Protein AF-A0A252CFD8-F1 (afdb_monomer_lite)

Organism: NCBI:txid1940789

pLDDT: mean 94.31, std 4.35, range [77.31, 98.56]

Structure (mmCIF, N/CA/C/O backbone):
data_AF-A0A252CFD8-F1
#
_entry.id   AF-A0A252CFD8-F1
#
loop_
_atom_site.group_PDB
_atom_site.id
_atom_site.type_symbol
_atom_site.label_atom_id
_atom_site.label_alt_id
_atom_site.label_comp_id
_atom_site.label_asym_id
_atom_site.label_entity_id
_atom_site.label_seq_id
_atom_site.pdbx_PDB_ins_code
_atom_site.Cartn_x
_atom_site.Cartn_y
_atom_site.Cartn_z
_atom_site.occupancy
_atom_site.B_iso_or_equiv
_atom_site.auth_seq_id
_atom_site.auth_comp_id
_atom_site.auth_asym_id
_atom_site.auth_atom_id
_atom_site.pdbx_PDB_model_num
ATOM 1 N N . MET A 1 1 ? -10.621 -2.950 17.558 1.00 83.69 1 MET A N 1
ATOM 2 C CA . MET A 1 1 ? -9.638 -1.890 17.257 1.00 83.69 1 MET A CA 1
ATOM 3 C C . MET A 1 1 ? -9.490 -1.861 15.753 1.00 83.69 1 MET A C 1
ATOM 5 O O . MET A 1 1 ? -9.441 -2.944 15.181 1.00 83.69 1 MET A O 1
ATOM 9 N N . LYS A 1 2 ? -9.548 -0.690 15.112 1.00 95.50 2 LYS A N 1
ATOM 10 C CA . LYS A 1 2 ? -9.440 -0.637 13.651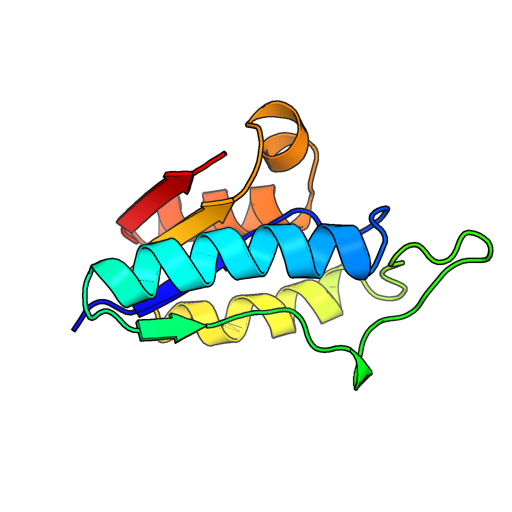 1.00 95.50 2 LYS A CA 1
ATOM 11 C C . LYS A 1 2 ? -8.013 -0.962 13.235 1.00 95.50 2 LYS A C 1
ATOM 13 O O . LYS A 1 2 ? -7.071 -0.513 13.889 1.00 95.50 2 LYS A O 1
ATOM 18 N N . LYS A 1 3 ? -7.884 -1.734 12.160 1.00 98.44 3 LYS A N 1
ATOM 19 C CA . LYS A 1 3 ? -6.609 -2.013 11.504 1.00 98.44 3 LYS A CA 1
ATOM 20 C C . LYS A 1 3 ? -6.685 -1.596 10.043 1.00 98.44 3 LYS A C 1
ATOM 22 O O . LYS A 1 3 ? -7.596 -2.029 9.338 1.00 98.44 3 LYS A O 1
ATOM 27 N N . TRP A 1 4 ? -5.754 -0.758 9.607 1.00 98.56 4 TRP A N 1
ATOM 28 C CA . TRP A 1 4 ? -5.741 -0.185 8.262 1.00 98.56 4 TRP A CA 1
ATOM 29 C C . TRP A 1 4 ? -4.670 -0.822 7.388 1.00 98.56 4 TRP A C 1
ATOM 31 O O . TRP A 1 4 ? -3.496 -0.848 7.753 1.00 98.56 4 TRP A O 1
ATOM 41 N N . TYR A 1 5 ? -5.055 -1.280 6.204 1.00 98.50 5 TYR A N 1
ATOM 42 C CA . TYR A 1 5 ? -4.104 -1.598 5.147 1.00 98.50 5 TYR A CA 1
ATOM 43 C C . TYR A 1 5 ? -3.644 -0.299 4.476 1.00 98.50 5 TYR A C 1
ATOM 45 O O . TYR A 1 5 ? -4.478 0.490 4.026 1.00 98.50 5 TYR A O 1
ATOM 53 N N . LEU A 1 6 ? -2.334 -0.054 4.423 1.00 98.38 6 LEU A N 1
ATOM 54 C CA . LEU A 1 6 ? -1.774 1.159 3.827 1.00 98.38 6 LEU A CA 1
ATOM 55 C C . LEU A 1 6 ? -1.542 0.960 2.325 1.00 98.38 6 LEU A C 1
ATOM 57 O O . LEU A 1 6 ? -0.681 0.184 1.930 1.00 98.38 6 LEU A O 1
ATOM 61 N N . SER A 1 7 ? -2.275 1.689 1.489 1.00 97.56 7 SER A N 1
ATOM 62 C CA . SER A 1 7 ? -2.179 1.607 0.029 1.00 97.56 7 SER A CA 1
ATOM 63 C C . SER A 1 7 ? -1.515 2.861 -0.540 1.00 97.56 7 SER A C 1
ATOM 65 O O . SER A 1 7 ? -2.071 3.954 -0.444 1.00 97.56 7 SER A O 1
ATOM 67 N N . THR A 1 8 ? -0.382 2.700 -1.222 1.00 97.06 8 THR A N 1
ATOM 68 C CA . THR A 1 8 ? 0.295 3.761 -1.987 1.00 97.06 8 THR A CA 1
ATOM 69 C C . THR A 1 8 ? 0.883 3.185 -3.283 1.00 97.06 8 THR A C 1
ATOM 71 O O . THR A 1 8 ? 1.270 2.012 -3.293 1.00 97.06 8 THR A O 1
ATOM 74 N N . PRO A 1 9 ? 0.969 3.945 -4.391 1.00 95.19 9 PRO A N 1
ATOM 75 C CA . PRO A 1 9 ? 1.665 3.499 -5.595 1.00 95.19 9 PRO A CA 1
ATOM 76 C C . PRO A 1 9 ? 3.140 3.191 -5.306 1.00 95.19 9 PRO A C 1
ATOM 78 O O . PRO A 1 9 ? 3.851 4.028 -4.757 1.00 95.19 9 PRO A O 1
ATOM 81 N N . MET A 1 10 ? 3.606 2.004 -5.706 1.00 93.25 10 MET A N 1
ATOM 82 C CA . MET A 1 10 ? 5.001 1.581 -5.503 1.00 93.25 10 MET A CA 1
ATOM 83 C C . MET A 1 10 ? 5.765 1.414 -6.815 1.00 93.25 10 MET A C 1
ATOM 85 O O . MET A 1 10 ? 6.852 1.956 -6.972 1.00 93.25 10 MET A O 1
ATOM 89 N N . ASN A 1 11 ? 5.201 0.691 -7.786 1.00 91.75 11 ASN A N 1
ATOM 90 C CA . ASN A 1 11 ? 5.875 0.454 -9.060 1.00 91.75 11 ASN A CA 1
ATOM 91 C C . ASN A 1 11 ? 6.138 1.775 -9.808 1.00 91.75 11 ASN A C 1
ATOM 93 O O . ASN A 1 11 ? 5.200 2.509 -10.126 1.00 91.75 11 ASN A O 1
ATOM 97 N N . GLY A 1 12 ? 7.403 2.029 -10.143 1.00 92.06 12 GLY A N 1
ATOM 98 C CA . GLY A 1 12 ? 7.864 3.275 -10.758 1.00 92.06 12 GLY A CA 1
ATOM 99 C C . GLY A 1 12 ? 8.154 4.408 -9.768 1.00 92.06 12 GLY A C 1
ATOM 100 O O . GLY A 1 12 ? 8.400 5.525 -10.212 1.00 92.06 12 GLY A O 1
ATOM 101 N N . LYS A 1 13 ? 8.119 4.146 -8.456 1.00 94.31 13 LYS A N 1
ATOM 102 C CA . LYS A 1 13 ? 8.570 5.072 -7.408 1.00 94.31 13 LYS A CA 1
ATOM 103 C C . LYS A 1 13 ? 9.874 4.575 -6.788 1.00 94.31 13 LYS A C 1
ATOM 105 O O . LYS A 1 13 ? 10.157 3.375 -6.773 1.00 94.31 13 LYS A O 1
ATOM 110 N N . THR A 1 14 ? 10.665 5.500 -6.272 1.00 95.06 14 THR A N 1
ATOM 111 C CA . THR A 1 14 ? 11.840 5.199 -5.449 1.00 95.06 14 THR A CA 1
ATOM 112 C C . THR A 1 14 ? 11.424 4.688 -4.069 1.00 95.06 14 THR A C 1
ATOM 114 O O . THR A 1 14 ? 10.316 4.950 -3.596 1.00 95.06 14 THR A O 1
ATOM 117 N N . GLU A 1 15 ? 12.320 3.972 -3.388 1.00 93.88 15 GLU A N 1
ATOM 118 C CA . GLU A 1 15 ? 12.067 3.530 -2.010 1.00 93.88 15 GLU A CA 1
ATOM 119 C C . GLU A 1 15 ? 11.824 4.715 -1.064 1.00 93.88 15 GLU A C 1
ATOM 121 O O . GLU A 1 15 ? 10.922 4.658 -0.232 1.00 93.88 15 GLU A O 1
ATOM 126 N N . GLU A 1 16 ? 12.562 5.815 -1.231 1.00 95.00 16 GLU A N 1
ATOM 127 C CA . GLU A 1 16 ? 12.395 7.027 -0.422 1.00 95.00 16 GLU A CA 1
ATOM 128 C C . GLU A 1 16 ? 10.983 7.616 -0.554 1.00 95.00 16 GLU A C 1
ATOM 130 O O . GLU A 1 16 ? 10.351 7.940 0.453 1.00 95.00 16 GLU A O 1
ATOM 135 N N . GLU A 1 17 ? 10.450 7.704 -1.777 1.00 95.56 17 GLU A N 1
ATOM 136 C CA . GLU A 1 17 ? 9.080 8.171 -2.024 1.00 95.56 17 GLU A CA 1
ATOM 137 C C . GLU A 1 17 ? 8.036 7.247 -1.383 1.00 95.56 17 GLU A C 1
ATOM 139 O O . GLU A 1 17 ? 7.072 7.725 -0.775 1.00 95.56 17 GLU A O 1
ATOM 144 N N . ILE A 1 18 ? 8.235 5.929 -1.483 1.00 95.56 18 ILE A N 1
ATOM 145 C CA . ILE A 1 18 ? 7.331 4.926 -0.905 1.00 95.56 18 ILE A CA 1
ATOM 146 C C . ILE A 1 18 ? 7.326 5.033 0.621 1.00 95.56 18 ILE A C 1
ATOM 148 O O . ILE A 1 18 ? 6.258 5.123 1.229 1.00 95.56 18 ILE A O 1
ATOM 152 N N . GLN A 1 19 ? 8.503 5.075 1.245 1.00 95.94 19 GLN A N 1
ATOM 153 C CA . GLN A 1 19 ? 8.646 5.195 2.696 1.00 95.94 19 GLN A CA 1
ATOM 154 C C . GLN A 1 19 ? 8.063 6.514 3.206 1.00 95.94 19 GLN A C 1
ATOM 156 O O . GLN A 1 19 ? 7.348 6.523 4.206 1.00 95.94 19 GLN A O 1
ATOM 161 N N . ALA A 1 20 ? 8.290 7.622 2.494 1.00 97.00 20 ALA A N 1
ATOM 162 C CA . ALA A 1 20 ? 7.711 8.913 2.847 1.00 97.00 20 ALA A CA 1
ATOM 163 C C . ALA A 1 20 ? 6.176 8.895 2.795 1.00 97.00 20 ALA A C 1
ATOM 165 O O . ALA A 1 20 ? 5.529 9.489 3.657 1.00 97.00 20 ALA A O 1
ATOM 166 N N . ALA A 1 21 ? 5.574 8.222 1.809 1.00 97.19 21 ALA A N 1
ATOM 167 C CA . ALA A 1 21 ? 4.126 8.032 1.753 1.00 97.19 21 ALA A CA 1
ATOM 168 C C . ALA A 1 21 ? 3.634 7.153 2.911 1.00 97.19 21 ALA A C 1
ATOM 170 O O . ALA A 1 21 ? 2.778 7.573 3.688 1.00 97.19 21 ALA A O 1
ATOM 171 N N . LEU A 1 22 ? 4.212 5.966 3.091 1.00 97.56 22 LEU A N 1
ATOM 172 C CA . LEU A 1 22 ? 3.809 5.044 4.152 1.00 97.56 22 LEU A CA 1
ATOM 173 C C . LEU A 1 22 ? 3.935 5.672 5.539 1.00 97.56 22 LEU A C 1
ATOM 175 O O . LEU A 1 22 ? 3.042 5.481 6.361 1.00 97.56 22 LEU A O 1
ATOM 179 N N . GLN A 1 23 ? 4.971 6.477 5.782 1.00 98.00 23 GLN A N 1
ATOM 180 C CA . GLN A 1 23 ? 5.141 7.184 7.046 1.00 98.00 23 GLN A CA 1
ATOM 181 C C . GLN A 1 23 ? 3.971 8.134 7.338 1.00 98.00 23 GLN A C 1
ATOM 183 O O . GLN A 1 23 ? 3.458 8.112 8.454 1.00 98.00 23 GLN A O 1
ATOM 188 N N . ARG A 1 24 ? 3.464 8.881 6.340 1.00 97.94 24 ARG A N 1
ATOM 189 C CA . ARG A 1 24 ? 2.256 9.715 6.515 1.00 97.94 24 ARG A CA 1
ATOM 190 C C . ARG A 1 24 ? 1.047 8.880 6.938 1.00 97.94 24 ARG A C 1
ATOM 192 O O . ARG A 1 24 ? 0.294 9.283 7.822 1.00 97.94 24 ARG A O 1
ATOM 199 N N . GLY A 1 25 ? 0.877 7.701 6.337 1.00 98.19 25 GLY A N 1
ATOM 200 C CA . GLY A 1 25 ? -0.182 6.760 6.712 1.00 98.19 25 GLY A CA 1
ATOM 201 C C . GLY A 1 25 ? -0.014 6.214 8.129 1.00 98.19 25 GLY A C 1
ATOM 202 O O . GLY A 1 25 ? -0.969 6.184 8.901 1.00 98.19 25 GLY A O 1
ATOM 203 N N . ILE A 1 26 ? 1.209 5.828 8.493 1.00 98.44 26 ILE A N 1
ATOM 204 C CA . ILE A 1 26 ? 1.550 5.340 9.834 1.00 98.44 26 ILE A CA 1
ATOM 205 C C . ILE A 1 26 ? 1.247 6.405 10.889 1.00 98.44 26 ILE A C 1
ATOM 207 O O . ILE A 1 26 ? 0.658 6.080 11.920 1.00 98.44 26 ILE A O 1
ATOM 211 N N . ASP A 1 27 ? 1.625 7.656 10.639 1.00 98.38 27 ASP A N 1
ATOM 212 C CA . ASP A 1 27 ? 1.385 8.763 11.563 1.00 98.38 27 ASP A CA 1
ATOM 213 C C . ASP A 1 27 ? -0.118 9.002 11.742 1.00 98.38 27 ASP A C 1
ATOM 215 O O . ASP A 1 27 ? -0.604 9.013 12.874 1.00 98.38 27 ASP A O 1
ATOM 219 N N . TRP A 1 28 ? -0.879 9.048 10.642 1.00 98.06 28 TRP A N 1
ATOM 220 C CA . TRP A 1 28 ? -2.338 9.176 10.679 1.00 98.06 28 TRP A CA 1
ATOM 221 C C . TRP A 1 28 ? -2.999 8.073 11.521 1.00 98.06 28 TRP A C 1
ATOM 223 O O . TRP A 1 28 ? -3.882 8.356 12.335 1.00 98.06 28 TRP A O 1
ATOM 233 N N . VAL A 1 29 ? -2.565 6.818 11.367 1.00 98.19 29 VAL A N 1
ATOM 234 C CA . VAL A 1 29 ? -3.110 5.683 12.130 1.00 98.19 29 VAL A CA 1
ATOM 235 C C . VAL A 1 29 ? -2.726 5.783 13.612 1.00 98.19 29 VAL A C 1
ATOM 237 O O . VAL A 1 29 ? -3.571 5.613 14.495 1.00 98.19 29 VAL A O 1
ATOM 240 N N . LYS A 1 30 ? -1.460 6.098 13.909 1.00 97.56 30 LYS A N 1
ATOM 241 C CA . LYS A 1 30 ? -0.955 6.193 15.287 1.00 97.56 30 LYS A CA 1
ATOM 242 C C . LYS A 1 30 ? -1.607 7.322 16.078 1.00 97.56 30 LYS A C 1
ATOM 244 O O . LYS A 1 30 ? -1.924 7.119 17.247 1.00 97.56 30 LYS A O 1
ATOM 249 N N . GLU A 1 31 ? -1.862 8.472 15.456 1.00 97.81 31 GLU A N 1
ATOM 250 C CA . GLU A 1 31 ? -2.588 9.594 16.073 1.00 97.81 31 GLU A CA 1
ATOM 251 C C . GLU A 1 31 ? -3.992 9.205 16.563 1.00 97.81 31 GLU A C 1
ATOM 253 O O . GLU A 1 31 ? -4.524 9.824 17.485 1.00 97.81 31 GLU A O 1
ATOM 258 N N . ARG A 1 32 ? -4.588 8.162 15.972 1.00 97.31 32 ARG A N 1
ATOM 259 C C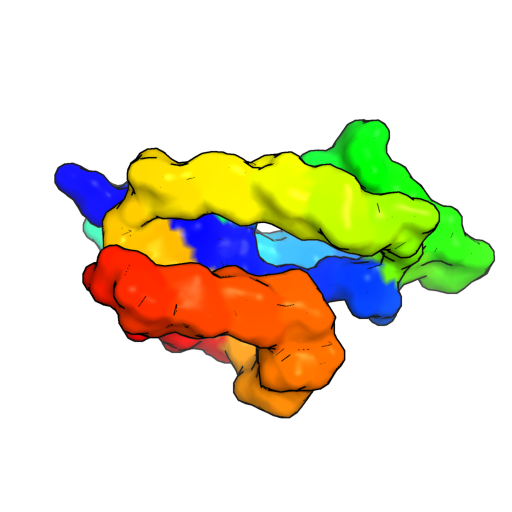A . ARG A 1 32 ? -5.921 7.643 16.314 1.00 97.31 32 ARG A CA 1
ATOM 260 C C . ARG A 1 32 ? -5.885 6.478 17.303 1.00 97.31 32 ARG A C 1
ATOM 262 O O . ARG A 1 32 ? -6.941 6.022 17.733 1.00 97.31 32 ARG A O 1
ATOM 269 N N . GLY A 1 33 ? -4.697 6.003 17.687 1.00 97.75 33 GLY A N 1
ATOM 270 C CA . GLY A 1 33 ? -4.549 4.817 18.534 1.00 97.75 33 GLY A CA 1
ATOM 271 C C . GLY A 1 33 ? -5.021 3.530 17.850 1.00 97.75 33 GLY A C 1
ATOM 272 O O . GLY A 1 33 ? -5.542 2.636 18.514 1.00 97.75 33 GLY A O 1
ATOM 273 N N . GLU A 1 34 ? -4.886 3.459 16.525 1.00 97.94 34 GLU A N 1
ATOM 274 C CA . GLU A 1 34 ? -5.315 2.333 15.690 1.00 97.94 34 GLU A CA 1
ATOM 275 C C . GLU A 1 34 ? -4.107 1.503 15.209 1.00 97.94 34 GLU A C 1
ATOM 277 O O . GLU A 1 34 ? -2.949 1.872 15.418 1.00 97.94 34 GLU A O 1
ATOM 282 N N . GLU A 1 35 ? -4.364 0.353 14.581 1.00 98.44 35 GLU A N 1
ATOM 283 C CA . GLU A 1 35 ? -3.324 -0.520 14.022 1.00 98.44 35 GLU A CA 1
ATOM 284 C C . GLU A 1 35 ? -3.190 -0.355 12.502 1.00 98.44 35 GLU A C 1
ATOM 286 O O . GLU A 1 35 ? -4.119 0.080 11.820 1.00 98.44 35 GLU A O 1
ATOM 291 N N . TYR A 1 36 ? -2.044 -0.751 11.943 1.00 98.25 36 TYR A N 1
ATOM 292 C CA . TYR A 1 36 ? -1.819 -0.749 10.497 1.00 98.25 36 TYR A CA 1
ATOM 293 C C . TYR A 1 36 ? -1.119 -2.016 10.006 1.00 98.25 36 TYR A C 1
ATOM 295 O O . TYR A 1 36 ? -0.429 -2.712 10.753 1.00 98.25 36 TYR A O 1
ATOM 303 N N . HIS A 1 37 ? -1.273 -2.282 8.713 1.00 98.00 37 HIS A N 1
ATOM 304 C CA . HIS A 1 37 ? -0.430 -3.172 7.932 1.00 98.00 37 HIS A CA 1
ATOM 305 C C . HIS A 1 37 ? 0.239 -2.368 6.811 1.00 98.00 37 HIS A C 1
ATOM 307 O O . HIS A 1 37 ? -0.446 -1.734 6.010 1.00 98.00 37 HIS A O 1
ATOM 313 N N . SER A 1 38 ? 1.572 -2.404 6.757 1.00 95.75 38 SER A N 1
ATOM 314 C CA . SER A 1 38 ? 2.349 -1.840 5.651 1.00 95.75 38 SER A CA 1
ATOM 315 C C . SER A 1 38 ? 2.708 -2.957 4.664 1.00 95.75 38 SER A C 1
ATOM 317 O O . SER A 1 38 ? 3.410 -3.885 5.071 1.00 95.75 38 SER A O 1
ATOM 319 N N . PRO A 1 39 ? 2.266 -2.887 3.394 1.00 91.25 39 PRO A N 1
ATOM 320 C CA . PRO A 1 39 ? 2.541 -3.933 2.409 1.00 91.25 39 PRO A CA 1
ATOM 321 C C . PRO A 1 39 ? 3.957 -3.873 1.820 1.00 91.25 39 PRO A C 1
ATOM 323 O O . PRO A 1 39 ? 4.366 -4.789 1.106 1.00 91.25 39 PRO A O 1
ATOM 326 N N . TYR A 1 40 ? 4.725 -2.813 2.096 1.00 90.75 40 TYR A N 1
ATOM 327 C CA . TYR A 1 40 ? 6.087 -2.690 1.586 1.00 90.75 40 TYR A CA 1
ATOM 328 C C . TYR A 1 40 ? 7.059 -3.579 2.368 1.00 90.75 40 TYR A C 1
ATOM 330 O O . TYR A 1 40 ? 7.220 -3.430 3.580 1.00 90.75 40 TYR A O 1
ATOM 338 N N . ASN A 1 41 ? 7.740 -4.474 1.651 1.00 85.88 41 ASN A N 1
ATOM 339 C CA . ASN A 1 41 ? 8.831 -5.287 2.172 1.00 85.88 41 ASN A CA 1
ATOM 340 C C . ASN A 1 41 ? 10.077 -5.098 1.282 1.00 85.88 41 ASN A C 1
ATOM 342 O O . ASN A 1 41 ? 10.053 -5.560 0.135 1.00 85.88 41 ASN A O 1
ATOM 346 N N . PRO A 1 42 ? 11.153 -4.468 1.791 1.00 81.88 42 PRO A N 1
ATOM 347 C CA . PRO A 1 42 ? 12.352 -4.184 1.003 1.00 81.88 42 PRO A CA 1
ATOM 348 C C . PRO A 1 42 ? 13.058 -5.456 0.512 1.00 81.88 42 PRO A C 1
ATOM 350 O O . PRO A 1 42 ? 13.597 -5.456 -0.591 1.00 81.88 42 PRO A O 1
ATOM 353 N N . ASP A 1 43 ? 12.976 -6.572 1.246 1.00 83.12 43 ASP A N 1
ATOM 354 C CA . ASP A 1 43 ? 13.614 -7.843 0.857 1.00 83.12 43 ASP A CA 1
ATOM 355 C C . ASP A 1 43 ? 12.991 -8.462 -0.406 1.00 83.12 43 ASP A C 1
ATOM 357 O O . ASP A 1 43 ? 13.602 -9.297 -1.074 1.00 83.12 43 ASP A O 1
ATOM 361 N N . ASN A 1 44 ? 11.756 -8.068 -0.732 1.00 77.31 44 ASN A N 1
ATOM 362 C CA . ASN A 1 44 ? 11.014 -8.551 -1.896 1.00 77.31 44 ASN A CA 1
ATOM 363 C C . ASN A 1 44 ? 10.960 -7.527 -3.039 1.00 77.31 44 ASN A C 1
ATOM 365 O O . ASN A 1 44 ? 10.382 -7.828 -4.088 1.00 77.31 44 ASN A O 1
ATOM 369 N N . ALA A 1 45 ? 11.518 -6.330 -2.846 1.00 83.38 45 ALA A N 1
ATOM 370 C CA . ALA A 1 45 ? 11.527 -5.287 -3.858 1.00 83.38 45 ALA A CA 1
ATOM 371 C C . ALA A 1 45 ? 12.615 -5.571 -4.904 1.00 83.38 45 ALA A C 1
ATOM 373 O O . ALA A 1 45 ? 13.762 -5.870 -4.578 1.00 83.38 45 ALA A O 1
ATOM 374 N N . ALA A 1 46 ? 12.255 -5.465 -6.181 1.00 87.06 46 ALA A N 1
ATOM 375 C CA . ALA A 1 46 ? 13.223 -5.408 -7.267 1.00 87.06 46 ALA A CA 1
ATOM 376 C C . ALA A 1 46 ? 13.307 -3.967 -7.764 1.00 87.06 46 ALA A C 1
ATOM 378 O O . ALA A 1 46 ? 12.290 -3.281 -7.840 1.00 87.06 46 ALA A O 1
ATOM 379 N N . PHE A 1 47 ? 14.508 -3.518 -8.113 1.00 90.31 47 PHE A N 1
ATOM 380 C CA . PHE A 1 47 ? 14.755 -2.156 -8.573 1.00 90.31 47 PHE A CA 1
ATOM 381 C C . PHE A 1 47 ? 15.255 -2.161 -10.016 1.00 90.31 47 PHE A C 1
ATOM 383 O O . PHE A 1 47 ? 15.970 -3.075 -10.431 1.00 90.31 47 PHE A O 1
ATOM 390 N N . ASN A 1 48 ? 14.854 -1.154 -10.791 1.00 90.50 48 ASN A N 1
ATOM 391 C CA . ASN A 1 48 ? 15.368 -0.926 -12.140 1.00 90.50 48 ASN A CA 1
ATOM 392 C C . ASN A 1 48 ? 16.657 -0.075 -12.119 1.00 90.50 48 ASN A C 1
ATOM 394 O O . ASN A 1 48 ? 17.103 0.384 -11.068 1.00 90.50 48 ASN A O 1
ATOM 398 N N . ASP A 1 49 ? 17.225 0.205 -13.296 1.00 91.31 49 ASP A N 1
ATOM 399 C CA . ASP A 1 49 ? 18.450 1.013 -13.448 1.00 91.31 49 ASP A CA 1
ATOM 400 C C . ASP A 1 49 ? 18.316 2.470 -12.952 1.00 91.31 49 ASP A C 1
ATOM 402 O O . ASP A 1 49 ? 19.311 3.187 -12.849 1.00 91.31 49 ASP A O 1
ATOM 406 N N . LYS A 1 50 ? 17.093 2.927 -12.656 1.00 90.12 50 LYS A N 1
ATOM 407 C CA . LYS A 1 50 ? 16.786 4.247 -12.089 1.00 90.12 50 LYS A CA 1
ATOM 408 C C . LYS A 1 50 ? 16.547 4.211 -10.578 1.00 90.12 50 LYS A C 1
ATOM 410 O O . LYS A 1 50 ? 16.158 5.229 -10.015 1.00 90.12 50 LYS A O 1
ATOM 415 N N . ASN A 1 51 ? 16.778 3.070 -9.925 1.00 91.31 51 ASN A N 1
ATOM 416 C CA . ASN A 1 51 ? 16.483 2.853 -8.507 1.00 91.31 51 ASN A CA 1
ATOM 417 C C . ASN A 1 51 ? 14.986 3.001 -8.160 1.00 91.31 51 ASN A C 1
ATOM 419 O O . ASN A 1 51 ? 14.620 3.380 -7.048 1.00 91.31 51 ASN A O 1
ATOM 423 N N . GLU A 1 52 ? 14.111 2.703 -9.121 1.00 93.12 52 GLU A N 1
ATOM 424 C CA . GLU A 1 52 ? 12.662 2.657 -8.923 1.00 93.12 52 GLU A CA 1
ATOM 425 C C . GLU A 1 52 ? 12.221 1.206 -8.737 1.00 93.12 52 GLU A C 1
ATOM 427 O O . GLU A 1 52 ? 12.749 0.300 -9.393 1.00 93.12 52 GLU A O 1
ATOM 432 N N . VAL A 1 53 ? 11.214 0.984 -7.892 1.00 91.12 53 VAL A N 1
ATOM 433 C CA . VAL A 1 53 ? 10.609 -0.335 -7.713 1.00 91.12 53 VAL A CA 1
ATOM 434 C C . VAL A 1 53 ? 10.012 -0.809 -9.036 1.00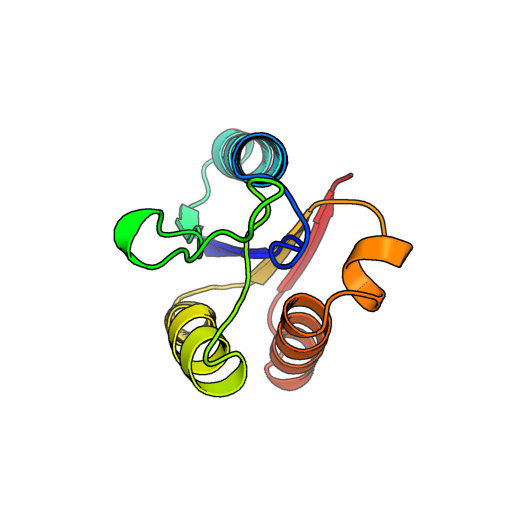 91.12 53 VAL A C 1
ATOM 436 O O . VAL A 1 53 ? 9.253 -0.099 -9.702 1.00 91.12 53 VAL A O 1
ATOM 439 N N . HIS A 1 54 ? 10.349 -2.037 -9.403 1.00 91.00 54 HIS A N 1
ATOM 440 C CA . HIS A 1 54 ? 9.834 -2.751 -10.553 1.00 91.00 54 HIS A CA 1
ATOM 441 C C . HIS A 1 54 ? 9.233 -4.075 -10.095 1.00 91.00 54 HIS A C 1
ATOM 443 O O . HIS A 1 54 ? 9.889 -4.845 -9.400 1.00 91.00 54 HIS A O 1
ATOM 449 N N . ASP A 1 55 ? 8.016 -4.373 -10.542 1.00 87.12 55 ASP A N 1
ATOM 450 C CA . ASP A 1 55 ? 7.353 -5.637 -10.227 1.00 87.12 55 ASP A CA 1
ATOM 451 C C . ASP A 1 55 ? 7.618 -6.687 -11.324 1.00 87.12 55 ASP A C 1
ATOM 453 O O . ASP A 1 55 ? 6.895 -6.720 -12.326 1.00 87.12 55 ASP A O 1
ATOM 457 N N . PRO A 1 56 ? 8.596 -7.606 -11.175 1.00 88.06 56 PRO A N 1
ATOM 45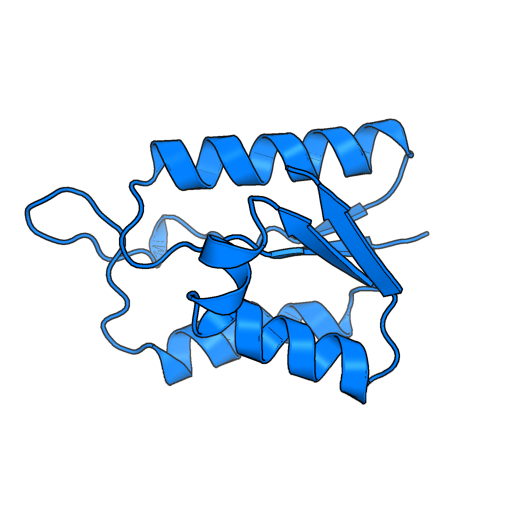8 C CA . PRO A 1 56 ? 8.873 -8.628 -12.189 1.00 88.06 56 PRO A CA 1
ATOM 459 C C . PRO A 1 56 ? 7.753 -9.673 -12.303 1.00 88.06 56 PRO A C 1
ATOM 461 O O . PRO A 1 56 ? 7.635 -10.367 -13.314 1.00 88.06 56 PRO A O 1
ATOM 464 N N . LYS A 1 57 ? 6.936 -9.82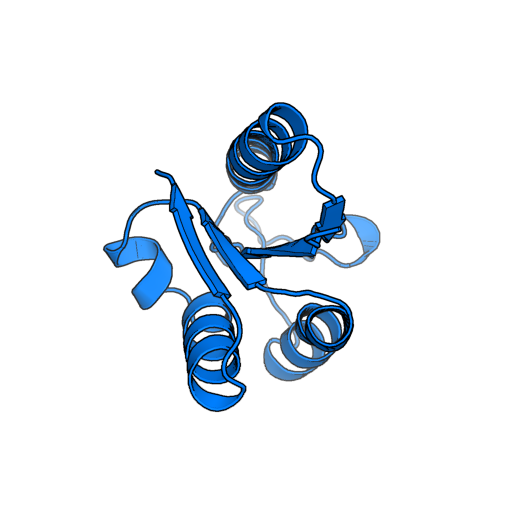9 -11.253 1.00 90.12 57 LYS A N 1
ATOM 465 C CA . LYS A 1 57 ? 5.798 -10.759 -11.195 1.00 90.12 57 LYS A CA 1
ATOM 466 C C . LYS A 1 57 ? 4.577 -10.054 -10.593 1.00 90.12 57 LYS A C 1
ATOM 468 O O . LYS A 1 57 ? 4.133 -10.441 -9.511 1.00 90.12 57 LYS A O 1
ATOM 473 N N . PRO A 1 58 ? 4.004 -9.055 -11.284 1.00 88.25 58 PRO A N 1
ATOM 474 C CA . PRO A 1 58 ? 3.077 -8.097 -10.681 1.00 88.25 58 PRO A CA 1
ATOM 475 C C . PRO A 1 58 ? 1.832 -8.756 -10.083 1.00 88.25 58 PRO A C 1
ATOM 477 O O . PRO A 1 58 ? 1.411 -8.394 -8.995 1.00 88.25 58 PRO A O 1
ATOM 480 N N . ILE A 1 59 ? 1.279 -9.784 -10.734 1.00 92.56 59 ILE A N 1
ATOM 481 C CA . ILE A 1 59 ? 0.095 -10.496 -10.224 1.00 92.56 59 ILE A CA 1
ATOM 482 C C . ILE A 1 59 ? 0.426 -11.300 -8.959 1.00 92.56 59 ILE A C 1
ATOM 484 O O . ILE A 1 59 ? -0.330 -11.266 -7.995 1.00 92.56 59 ILE A O 1
ATOM 488 N N . ALA A 1 60 ? 1.551 -12.020 -8.946 1.00 92.38 60 ALA A N 1
ATOM 489 C CA . ALA A 1 60 ? 1.937 -12.834 -7.793 1.00 92.38 60 ALA A CA 1
ATOM 490 C C . ALA A 1 60 ? 2.360 -11.970 -6.596 1.00 92.38 60 ALA A C 1
ATOM 492 O O . ALA A 1 60 ? 2.104 -12.339 -5.454 1.00 92.38 60 ALA A O 1
ATOM 493 N N . MET A 1 61 ? 3.005 -10.831 -6.859 1.00 90.75 61 MET A N 1
ATOM 494 C CA . MET A 1 61 ? 3.363 -9.849 -5.837 1.00 90.75 61 MET A CA 1
ATOM 495 C C . MET A 1 61 ? 2.113 -9.189 -5.262 1.00 90.75 61 MET A C 1
ATOM 497 O O . MET A 1 61 ? 1.953 -9.185 -4.048 1.00 90.75 61 MET A O 1
ATOM 501 N N . LEU A 1 62 ? 1.186 -8.747 -6.119 1.00 91.94 62 LEU A N 1
ATOM 502 C CA . LEU A 1 62 ? -0.095 -8.194 -5.689 1.00 91.94 62 LEU A CA 1
ATOM 503 C C . LEU A 1 62 ? -0.891 -9.196 -4.847 1.00 91.94 62 LEU A C 1
ATOM 505 O O . LEU A 1 62 ? -1.365 -8.830 -3.784 1.00 91.94 62 LEU A O 1
ATOM 509 N N . ALA A 1 63 ? -0.993 -10.460 -5.273 1.00 93.31 63 ALA A N 1
ATOM 510 C CA . ALA A 1 63 ? -1.713 -11.492 -4.524 1.00 93.31 63 ALA A CA 1
ATOM 511 C C . ALA A 1 63 ? -1.180 -11.670 -3.091 1.00 93.31 63 ALA A C 1
ATOM 513 O O . ALA A 1 63 ? -1.966 -11.833 -2.166 1.00 93.31 63 ALA A O 1
ATOM 514 N N . LYS A 1 64 ? 0.144 -11.594 -2.901 1.00 91.81 64 LYS A N 1
ATOM 515 C CA . LYS A 1 64 ? 0.765 -11.621 -1.568 1.00 91.81 64 LYS A CA 1
ATOM 516 C C . LYS A 1 64 ? 0.558 -10.319 -0.799 1.00 91.81 64 LYS A C 1
ATOM 518 O O . LYS A 1 64 ? 0.368 -10.359 0.408 1.00 91.81 64 LYS A O 1
ATOM 523 N N . ALA A 1 65 ? 0.626 -9.180 -1.486 1.00 91.88 65 ALA A N 1
ATOM 524 C CA . ALA A 1 65 ? 0.452 -7.871 -0.869 1.00 91.88 65 ALA A CA 1
ATOM 525 C C . ALA A 1 65 ? -0.964 -7.699 -0.305 1.00 91.88 65 ALA A C 1
ATOM 527 O O . ALA A 1 65 ? -1.106 -7.162 0.782 1.00 91.88 65 ALA A O 1
ATOM 528 N N . ILE A 1 66 ? -1.993 -8.206 -0.994 1.00 95.19 66 ILE A N 1
ATOM 529 C CA . ILE A 1 66 ? -3.394 -8.061 -0.568 1.00 95.19 66 ILE A CA 1
ATOM 530 C C . ILE A 1 66 ? -3.860 -9.116 0.440 1.00 95.19 66 ILE A C 1
ATOM 532 O O . ILE A 1 66 ? -4.890 -8.910 1.065 1.00 95.19 66 ILE A O 1
ATOM 536 N N . GLU A 1 67 ? -3.152 -10.236 0.616 1.00 96.25 67 GLU A N 1
ATOM 537 C CA . GLU A 1 67 ? -3.542 -11.293 1.570 1.00 96.25 67 GLU A CA 1
ATOM 538 C C . GLU A 1 67 ? -3.774 -10.745 3.001 1.00 96.25 67 GLU A C 1
ATOM 540 O O . GLU A 1 67 ? -4.815 -11.031 3.589 1.00 96.25 67 GLU A O 1
ATOM 545 N N . PRO A 1 68 ? -2.920 -9.857 3.551 1.00 96.62 68 PRO A N 1
ATOM 546 C CA . PRO A 1 68 ? -3.158 -9.215 4.847 1.00 96.62 68 PRO A CA 1
ATOM 547 C C . PRO A 1 68 ? -4.385 -8.291 4.924 1.00 96.62 68 PRO A C 1
ATOM 549 O O . PRO A 1 68 ? -4.734 -7.859 6.027 1.00 96.62 68 PRO A O 1
ATOM 552 N N . MET A 1 69 ? -5.036 -7.956 3.801 1.00 97.44 69 MET A N 1
ATOM 553 C CA . MET A 1 69 ? -6.277 -7.172 3.818 1.00 97.44 69 MET A CA 1
ATOM 554 C C . MET A 1 69 ? -7.406 -7.902 4.554 1.00 97.44 69 MET A C 1
ATOM 556 O O . MET A 1 69 ? -8.242 -7.224 5.145 1.00 97.44 69 MET A O 1
ATOM 560 N N . ASP A 1 70 ? -7.402 -9.240 4.586 1.00 97.06 70 ASP A N 1
ATOM 561 C CA . ASP A 1 70 ? -8.403 -10.044 5.310 1.00 97.06 70 ASP A CA 1
ATOM 562 C C . ASP A 1 70 ? -8.417 -9.748 6.821 1.00 97.06 70 ASP A C 1
ATOM 564 O O . ASP A 1 70 ? -9.450 -9.854 7.480 1.00 97.06 70 ASP A O 1
ATOM 568 N N . GLU A 1 71 ? -7.282 -9.307 7.367 1.00 97.19 71 GLU A N 1
ATOM 569 C CA . GLU A 1 71 ? -7.122 -8.954 8.781 1.00 97.19 71 GLU A CA 1
ATOM 570 C C . GLU A 1 71 ? -7.369 -7.459 9.054 1.00 97.19 71 GLU A C 1
ATOM 572 O O . GLU A 1 71 ? -7.203 -6.987 10.183 1.00 97.19 71 GLU A O 1
ATOM 577 N N . CYS A 1 72 ? -7.710 -6.677 8.025 1.00 98.31 72 CYS A N 1
ATOM 578 C CA . CYS A 1 72 ? -7.876 -5.231 8.116 1.00 98.31 72 CYS A CA 1
ATOM 579 C C . CYS A 1 72 ? -9.357 -4.831 8.124 1.00 98.31 72 CYS A C 1
ATOM 581 O O . CYS A 1 72 ? -10.195 -5.376 7.415 1.00 98.31 72 CYS A O 1
ATOM 583 N N . THR A 1 73 ? -9.686 -3.810 8.913 1.00 98.06 73 THR A N 1
ATOM 584 C CA . THR A 1 73 ? -11.025 -3.198 8.940 1.00 98.06 73 THR A CA 1
ATOM 585 C C . THR A 1 73 ? -11.251 -2.277 7.738 1.00 98.06 73 THR A C 1
ATOM 587 O O . THR A 1 73 ? -12.381 -2.103 7.281 1.00 98.06 73 THR A O 1
ATOM 590 N N . GLY A 1 74 ? -10.176 -1.673 7.227 1.00 98.00 74 GLY A N 1
ATOM 591 C CA . GLY A 1 74 ? -10.240 -0.697 6.148 1.00 98.00 74 GLY A CA 1
ATOM 592 C C . GLY A 1 74 ? -8.942 -0.552 5.369 1.00 98.00 74 GLY A C 1
ATOM 593 O O . GLY A 1 74 ? -7.906 -1.109 5.737 1.00 98.00 74 GLY A O 1
ATOM 594 N N . VAL A 1 75 ? -9.011 0.228 4.293 1.00 98.38 75 VAL A N 1
ATOM 595 C CA . VAL A 1 75 ? -7.869 0.627 3.465 1.00 98.38 75 VAL A CA 1
ATOM 596 C C . VAL A 1 75 ? -7.680 2.136 3.561 1.00 98.38 75 VAL A C 1
ATOM 598 O O . VAL A 1 75 ? -8.618 2.901 3.323 1.00 98.38 75 VAL A O 1
ATOM 601 N N . LEU A 1 76 ? -6.463 2.553 3.904 1.00 98.44 76 LEU A N 1
ATOM 602 C CA . LEU A 1 76 ? -6.034 3.945 3.866 1.00 98.44 76 LEU A CA 1
ATOM 603 C C . LEU A 1 76 ? -5.224 4.169 2.590 1.00 98.44 76 LEU A C 1
ATOM 605 O O . LEU A 1 76 ? -4.118 3.649 2.450 1.00 98.44 76 LEU A O 1
ATOM 609 N N . PHE A 1 77 ? -5.777 4.946 1.665 1.00 98.19 77 PHE A N 1
ATOM 610 C CA . PHE A 1 77 ? -5.098 5.343 0.437 1.00 98.19 77 PHE A CA 1
ATOM 611 C C . PHE A 1 77 ? -4.248 6.591 0.688 1.00 98.19 77 PHE A C 1
ATOM 613 O O . PHE A 1 77 ? -4.741 7.579 1.233 1.00 98.19 77 PHE A O 1
ATOM 620 N N . ILE A 1 78 ? -2.979 6.549 0.295 1.00 98.12 78 ILE A N 1
ATOM 621 C CA . ILE A 1 78 ? -2.001 7.598 0.580 1.00 98.12 78 ILE A CA 1
ATOM 622 C C . ILE A 1 78 ? -1.469 8.155 -0.736 1.00 98.12 78 ILE A C 1
ATOM 624 O O . ILE A 1 78 ? -0.913 7.411 -1.544 1.00 98.12 78 ILE A O 1
ATOM 628 N N . GLY A 1 79 ? -1.623 9.461 -0.934 1.00 95.19 79 GLY A N 1
ATOM 629 C CA . GLY A 1 79 ? -1.205 10.159 -2.144 1.00 95.19 79 GLY A CA 1
ATOM 630 C C . GLY A 1 79 ? -2.374 10.755 -2.919 1.00 95.19 79 GLY A C 1
ATOM 631 O O . GLY A 1 79 ? -3.542 10.675 -2.524 1.00 95.19 79 GLY A O 1
ATOM 632 N N . ASP A 1 80 ? -2.059 11.372 -4.053 1.00 93.06 80 ASP A N 1
ATOM 633 C CA . ASP A 1 80 ? -3.066 12.017 -4.880 1.00 93.06 80 ASP A CA 1
ATOM 634 C C . ASP A 1 80 ? -3.940 10.995 -5.628 1.00 93.06 80 ASP A C 1
ATOM 636 O O . ASP A 1 80 ? -3.551 9.861 -5.914 1.00 93.06 80 ASP A O 1
ATOM 640 N N . LEU A 1 81 ? -5.166 11.406 -5.957 1.00 88.75 81 LEU A N 1
ATOM 641 C CA . LEU A 1 81 ? -6.126 10.522 -6.619 1.00 88.75 81 LEU A CA 1
ATOM 642 C C . LEU A 1 81 ? -5.657 10.073 -8.008 1.00 88.75 81 LEU A C 1
ATOM 644 O O . LEU A 1 81 ? -5.964 8.950 -8.400 1.00 88.75 81 LEU A O 1
ATOM 648 N N . CYS A 1 82 ? -4.955 10.924 -8.759 1.00 88.25 82 CYS A N 1
ATOM 649 C CA . CYS A 1 82 ? -4.517 10.583 -10.109 1.00 88.25 82 CYS A CA 1
ATOM 650 C C . CYS A 1 82 ? -3.484 9.451 -10.068 1.00 88.25 82 CYS A C 1
ATOM 652 O O . CYS A 1 82 ? -3.639 8.471 -10.798 1.00 88.25 82 CYS A O 1
ATOM 654 N N . ASP A 1 83 ? -2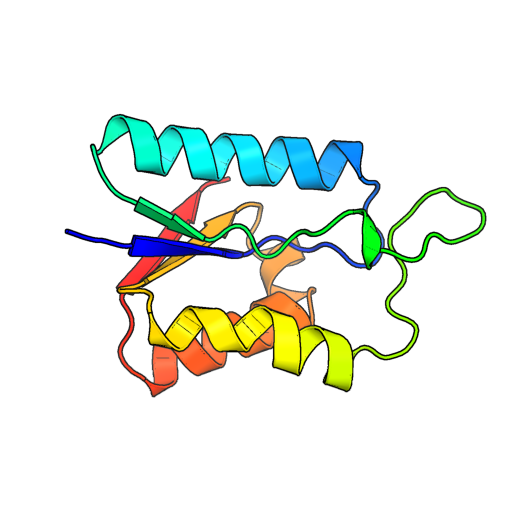.502 9.536 -9.172 1.00 89.94 83 ASP A N 1
ATOM 655 C CA . ASP A 1 83 ? -1.491 8.502 -8.961 1.00 89.94 83 ASP A CA 1
ATOM 656 C C . ASP A 1 83 ? -2.119 7.206 -8.421 1.00 89.94 83 ASP A C 1
ATOM 658 O O . ASP A 1 83 ? -1.814 6.110 -8.905 1.00 89.94 83 ASP A O 1
ATOM 662 N N . LEU A 1 84 ? -3.064 7.310 -7.479 1.00 92.19 84 LEU A N 1
ATOM 663 C CA . LEU A 1 84 ? -3.780 6.155 -6.926 1.00 92.19 84 LEU A CA 1
ATOM 664 C C . LEU A 1 84 ? -4.596 5.402 -7.989 1.00 92.19 84 LEU A C 1
ATOM 666 O O . LEU A 1 84 ? -4.531 4.175 -8.051 1.00 92.19 84 LEU A O 1
ATOM 670 N N . TYR A 1 85 ? -5.332 6.105 -8.856 1.00 86.62 85 TYR A N 1
ATOM 671 C CA . TYR A 1 85 ? -6.085 5.470 -9.948 1.00 86.62 85 TYR A CA 1
ATOM 672 C C . TYR A 1 85 ? -5.192 5.019 -11.112 1.00 86.62 85 TYR A C 1
ATOM 674 O O . TYR A 1 85 ? -5.554 4.093 -11.838 1.00 86.62 85 TYR A O 1
ATOM 682 N N . GLY A 1 86 ? -4.027 5.644 -11.301 1.00 91.19 86 GLY A N 1
ATOM 683 C CA . GLY A 1 86 ? -3.024 5.201 -12.272 1.00 91.19 86 GLY A CA 1
ATOM 684 C C . GLY A 1 86 ? -2.301 3.918 -11.845 1.00 91.19 86 GLY A C 1
ATOM 685 O O . GLY A 1 86 ? -1.863 3.133 -12.691 1.00 91.19 86 GLY A O 1
ATOM 686 N N . SER A 1 87 ? -2.201 3.672 -10.536 1.00 94.12 87 SER A N 1
ATOM 687 C CA . SER A 1 87 ? -1.592 2.470 -9.968 1.00 94.12 87 SER A CA 1
ATOM 688 C C . SER A 1 87 ? -2.489 1.242 -10.132 1.00 94.12 87 SER A C 1
ATOM 690 O O . SER A 1 87 ? -3.635 1.199 -9.673 1.00 94.12 87 SER A O 1
ATOM 692 N N . ARG A 1 88 ? -1.939 0.185 -10.745 1.00 93.00 88 ARG A N 1
ATOM 693 C CA . ARG A 1 88 ? -2.638 -1.102 -10.907 1.00 93.00 88 ARG A CA 1
ATOM 694 C C . ARG A 1 88 ? -2.941 -1.756 -9.559 1.00 93.00 88 ARG A C 1
ATOM 696 O O . ARG A 1 88 ? -4.038 -2.277 -9.391 1.00 93.00 88 ARG A O 1
ATOM 703 N N . GLY A 1 89 ? -1.990 -1.714 -8.621 1.00 94.19 89 GLY A N 1
ATOM 704 C CA . GLY A 1 89 ? -2.156 -2.278 -7.277 1.00 94.19 89 GLY A CA 1
ATOM 705 C C . GLY A 1 89 ? -3.267 -1.567 -6.509 1.00 94.19 89 GLY A C 1
ATOM 706 O O . GLY A 1 89 ? -4.267 -2.194 -6.166 1.00 94.19 89 GLY A O 1
ATOM 707 N N . CYS A 1 90 ? -3.168 -0.240 -6.394 1.00 96.38 90 CYS A N 1
ATOM 708 C CA . CYS A 1 90 ? -4.154 0.577 -5.679 1.00 96.38 90 CYS A CA 1
ATOM 709 C C . CYS A 1 90 ? -5.554 0.486 -6.297 1.00 96.38 90 CYS A C 1
ATOM 711 O O . CYS A 1 90 ? -6.556 0.484 -5.582 1.00 96.38 90 CYS A O 1
ATOM 713 N N . SER A 1 91 ? -5.649 0.351 -7.624 1.00 95.31 91 SER A N 1
ATOM 714 C CA . SER A 1 91 ? -6.930 0.122 -8.300 1.00 95.31 91 SER A CA 1
ATOM 715 C C . SER A 1 91 ? -7.586 -1.196 -7.881 1.00 95.31 91 SER A C 1
ATOM 717 O O . SER A 1 91 ? -8.797 -1.235 -7.651 1.00 95.31 91 SER A O 1
ATOM 719 N N . VAL A 1 92 ? -6.807 -2.276 -7.753 1.00 96.06 92 VAL A N 1
ATOM 720 C CA . VAL A 1 92 ? -7.319 -3.574 -7.290 1.00 96.06 92 VAL A CA 1
ATOM 721 C C . VAL A 1 92 ? -7.690 -3.513 -5.808 1.00 96.06 92 VAL A C 1
ATOM 723 O O . VAL A 1 92 ? -8.783 -3.940 -5.447 1.00 96.06 92 VAL A O 1
ATOM 726 N N . GLU A 1 93 ? -6.853 -2.914 -4.964 1.00 97.38 93 GLU A N 1
ATOM 727 C CA . GLU A 1 93 ? -7.118 -2.723 -3.528 1.00 97.38 93 GLU A CA 1
ATOM 728 C C . GLU A 1 93 ? -8.388 -1.877 -3.285 1.00 97.38 93 GLU A C 1
ATOM 730 O O . GLU A 1 93 ? -9.215 -2.184 -2.421 1.00 97.38 93 GLU A O 1
ATOM 735 N N . SER A 1 94 ? -8.621 -0.850 -4.110 1.00 96.81 94 SER A N 1
ATOM 736 C CA . SER A 1 94 ? -9.858 -0.054 -4.119 1.00 96.81 94 SER A CA 1
ATOM 737 C C . SER A 1 94 ? -11.087 -0.872 -4.521 1.00 96.81 94 SER A C 1
ATOM 739 O O . SER A 1 94 ? -12.155 -0.749 -3.910 1.00 96.81 94 SER A O 1
ATOM 741 N N . LEU A 1 95 ? -10.950 -1.758 -5.511 1.00 97.12 95 LEU A N 1
ATOM 742 C CA . LEU A 1 95 ? -12.037 -2.647 -5.911 1.00 97.12 95 LEU A CA 1
ATOM 743 C C . LEU A 1 95 ? -12.355 -3.685 -4.827 1.00 97.12 95 LEU A C 1
ATOM 745 O O . LEU A 1 95 ? -13.532 -3.902 -4.538 1.00 97.12 95 LEU A O 1
ATOM 749 N N . ILE A 1 96 ? -11.337 -4.293 -4.213 1.00 97.56 96 ILE A N 1
ATOM 750 C CA . ILE A 1 96 ? -11.496 -5.246 -3.107 1.00 97.56 96 ILE A CA 1
ATOM 751 C C . ILE A 1 96 ? -12.190 -4.555 -1.936 1.00 97.56 96 ILE A C 1
ATOM 753 O O . ILE A 1 96 ? -13.276 -4.977 -1.544 1.00 97.56 96 ILE A O 1
ATOM 757 N N . SER A 1 97 ? -11.640 -3.442 -1.442 1.00 97.75 97 SER A N 1
ATOM 758 C CA . SER A 1 97 ? -12.218 -2.723 -0.299 1.00 97.75 97 SER A CA 1
ATOM 759 C C . SER A 1 97 ? -13.677 -2.331 -0.527 1.00 97.75 97 SER A C 1
ATOM 761 O O . SER A 1 97 ? -14.515 -2.505 0.356 1.00 97.75 97 SER A O 1
ATOM 763 N N . ARG A 1 98 ? -14.026 -1.891 -1.741 1.00 97.56 98 ARG A N 1
ATOM 764 C CA . ARG A 1 98 ? -15.417 -1.604 -2.110 1.00 97.56 98 ARG A CA 1
ATOM 765 C C . ARG A 1 98 ? -16.297 -2.856 -2.142 1.00 97.56 98 ARG A C 1
ATOM 767 O O . ARG A 1 98 ? -17.437 -2.796 -1.694 1.00 97.56 98 ARG A O 1
ATOM 774 N N . THR A 1 99 ? -15.808 -3.949 -2.720 1.00 98.25 99 THR A N 1
ATOM 775 C CA . THR A 1 99 ? -16.595 -5.174 -2.950 1.00 98.25 99 THR A CA 1
ATOM 776 C C . THR A 1 99 ? -16.861 -5.928 -1.653 1.00 98.25 99 THR A C 1
ATOM 778 O O . THR A 1 99 ? -17.955 -6.454 -1.463 1.00 98.25 99 THR A O 1
ATOM 781 N N . TYR A 1 100 ? -15.887 -5.933 -0.746 1.00 97.25 100 TYR A N 1
ATOM 782 C CA . TYR A 1 100 ? -15.954 -6.632 0.536 1.00 97.25 100 TYR A CA 1
ATOM 783 C C . TYR A 1 100 ? -16.446 -5.741 1.688 1.00 97.25 100 TYR A C 1
ATOM 785 O O . TYR A 1 100 ? -16.497 -6.187 2.829 1.00 97.25 100 TYR A O 1
ATOM 793 N N . GLY A 1 101 ? -16.853 -4.498 1.402 1.00 97.50 101 GLY A N 1
ATOM 794 C CA . GLY A 1 101 ? -17.452 -3.602 2.396 1.00 97.50 101 GLY A CA 1
ATOM 795 C C . GLY A 1 101 ? -16.474 -3.098 3.460 1.00 97.50 101 GLY A C 1
ATOM 796 O O . GLY A 1 101 ? -16.895 -2.796 4.573 1.00 97.50 101 GLY A O 1
ATOM 797 N N . MET A 1 102 ? -15.186 -3.011 3.126 1.00 98.12 102 MET A N 1
ATOM 798 C CA . MET A 1 102 ? -14.162 -2.462 4.014 1.00 98.12 102 MET A CA 1
ATOM 799 C C . MET A 1 102 ? -14.315 -0.941 4.137 1.00 98.12 102 MET A C 1
ATOM 801 O O . MET A 1 102 ? -14.773 -0.266 3.206 1.00 98.12 102 MET A O 1
ATOM 805 N N . GLU A 1 103 ? -13.880 -0.380 5.267 1.00 98.12 103 GLU A N 1
ATOM 806 C CA . GLU A 1 103 ? -13.756 1.073 5.396 1.00 98.12 103 GLU A CA 1
ATOM 807 C C . GLU A 1 103 ? -12.712 1.614 4.408 1.00 98.12 103 GLU A C 1
ATOM 809 O O . GLU A 1 103 ? -11.753 0.929 4.046 1.00 98.12 103 GLU A O 1
ATOM 814 N N . ARG A 1 104 ? -12.904 2.845 3.927 1.00 97.56 104 ARG A N 1
ATOM 815 C CA . ARG A 1 104 ? -12.017 3.464 2.936 1.00 97.56 104 ARG A CA 1
ATOM 816 C C . ARG A 1 104 ? -11.776 4.912 3.313 1.00 97.56 104 ARG A C 1
ATOM 818 O O . ARG A 1 104 ? -12.723 5.693 3.328 1.00 97.56 104 ARG A O 1
ATOM 825 N N . GLU A 1 105 ? -10.519 5.249 3.555 1.00 97.75 105 GLU A N 1
ATOM 826 C CA . GLU A 1 105 ? -10.071 6.601 3.887 1.00 97.75 105 GLU A CA 1
ATOM 827 C C . GLU A 1 105 ? -8.940 7.029 2.954 1.00 97.75 105 GLU A C 1
ATOM 829 O O . GLU A 1 105 ? -8.293 6.194 2.315 1.00 97.75 105 GLU A O 1
ATOM 834 N N . LYS A 1 106 ? -8.702 8.338 2.861 1.00 97.12 106 LYS A N 1
ATOM 835 C CA . LYS A 1 106 ? -7.618 8.897 2.050 1.00 97.12 106 LYS A CA 1
ATOM 836 C C . LYS A 1 106 ? -6.893 10.020 2.780 1.00 97.12 106 LYS A C 1
ATOM 838 O O . LYS A 1 106 ? -7.529 10.890 3.372 1.00 97.12 106 LYS A O 1
ATOM 843 N N . ILE A 1 107 ? -5.577 10.058 2.601 1.00 97.00 107 ILE A N 1
ATOM 844 C CA . ILE A 1 107 ? -4.722 11.213 2.888 1.00 97.00 107 ILE A CA 1
ATOM 845 C C . ILE A 1 107 ? -3.855 11.555 1.670 1.00 97.00 107 ILE A C 1
ATOM 847 O O . ILE A 1 107 ? -3.635 10.705 0.810 1.00 97.00 107 ILE A O 1
ATOM 851 N N . ASP A 1 108 ? -3.396 12.803 1.591 1.00 90.81 108 ASP A N 1
ATOM 852 C CA . ASP A 1 108 ? -2.460 13.277 0.559 1.00 90.81 108 ASP A CA 1
ATOM 853 C C . ASP A 1 108 ? -0.988 12.984 0.937 1.00 90.81 108 ASP A C 1
ATOM 855 O O . ASP A 1 108 ? -0.610 13.126 2.123 1.00 90.81 108 ASP A O 1
#

Radius of gyration: 13.08 Å; chains: 1; bounding box: 36×26×32 Å

Secondary structure (DSSP, 8-state):
--EEEEE---TTSBHHHHHHHHHHHHHHHHHTT-EEE----GGG-EE-TTSBEE-SSHHHHHHHHHGGGGG-SEEEEES-HHHHHH-HHHHHHHHHHHHTT-EEEEE-

Foldseek 3Di:
DAEEEEDEAAAFAAPVVLVVQVVVVVVVQVVVVHHYDYLDDPVPFDADPVNGTHDPPVVVSLVSSCPCVVVGQAYEYTDDPVRLCVHPSSVVNVVCCVVVVHHYHYDD

Sequence (108 aa):
MKKWYLSTPMNGKTEEEIQAALQRGIDWVKERGEEYHSPYNPDNAAFNDKNEVHDPKPIAMLAKAIEPMDECTGVLFIGDLCDLYGSRGCSVESLISRTYGMEREKID